Protein AF-A0A436WBT4-F1 (afdb_monomer_lite)

pLDDT: mean 96.22, std 4.22, range [77.75, 98.69]

Radius of gyration: 11.37 Å; chains: 1; bounding box: 22×20×30 Å

Structure (mmCIF, N/CA/C/O backbone):
data_AF-A0A436WBT4-F1
#
_entry.id   AF-A0A436WBT4-F1
#
loop_
_atom_site.group_PDB
_atom_site.id
_atom_site.type_symbol
_atom_site.label_atom_id
_atom_site.label_alt_id
_atom_site.label_comp_id
_atom_site.label_asym_id
_atom_site.label_entity_id
_atom_site.label_seq_id
_atom_site.pdbx_PDB_ins_code
_atom_site.Cartn_x
_atom_site.Cartn_y
_atom_site.Cartn_z
_atom_site.occupancy
_atom_site.B_iso_or_equiv
_atom_site.auth_seq_id
_atom_site.auth_comp_id
_atom_site.auth_asym_id
_atom_site.auth_atom_id
_atom_site.pdbx_PDB_model_num
ATOM 1 N N . ALA A 1 1 ? 1.247 12.032 14.679 1.00 78.94 1 ALA A N 1
ATOM 2 C CA . ALA A 1 1 ? 0.578 10.955 13.915 1.00 78.94 1 ALA A CA 1
ATOM 3 C C . ALA A 1 1 ? -0.559 11.552 13.083 1.00 78.94 1 ALA A C 1
ATOM 5 O O . ALA A 1 1 ? -0.944 12.680 13.364 1.00 78.94 1 ALA A O 1
ATOM 6 N N . LEU A 1 2 ? -1.075 10.831 12.077 1.00 89.00 2 LEU A N 1
ATOM 7 C CA . LEU A 1 2 ? -2.090 11.339 11.132 1.00 89.00 2 LEU A CA 1
ATOM 8 C C . LEU A 1 2 ? -3.536 11.359 11.677 1.00 89.00 2 LEU A C 1
ATOM 10 O O . LEU A 1 2 ? -4.389 11.973 11.055 1.00 89.00 2 LEU A O 1
ATOM 14 N N . HIS A 1 3 ? -3.819 10.724 12.824 1.00 94.56 3 HIS A N 1
ATOM 15 C CA . HIS A 1 3 ? -5.166 10.627 13.430 1.00 94.56 3 HIS A CA 1
ATOM 16 C C . HIS A 1 3 ? -6.260 10.057 12.501 1.00 94.56 3 HIS A C 1
ATOM 18 O O . HIS A 1 3 ? -7.432 10.402 12.625 1.00 94.56 3 HIS A O 1
ATOM 24 N N . LEU A 1 4 ? -5.880 9.164 11.587 1.00 95.25 4 LEU A N 1
ATOM 25 C CA . LEU A 1 4 ? -6.792 8.454 10.691 1.00 95.25 4 LEU A CA 1
ATOM 26 C C . LEU A 1 4 ? -6.956 6.994 11.136 1.00 95.25 4 LEU A C 1
ATOM 28 O O . LEU A 1 4 ? -6.018 6.432 11.714 1.00 95.25 4 LEU A O 1
ATOM 32 N N . PRO A 1 5 ? -8.108 6.356 10.857 1.00 95.25 5 PRO A N 1
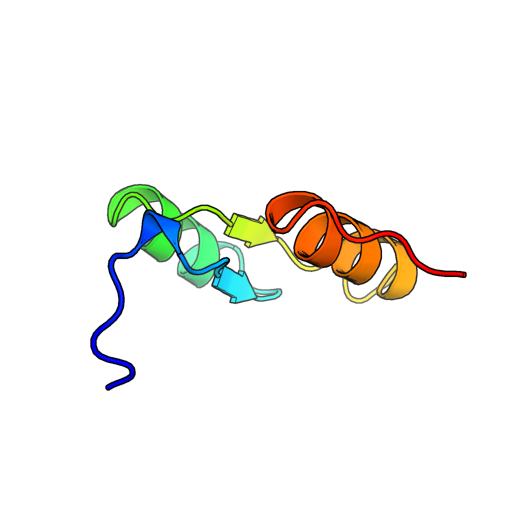ATOM 33 C CA . P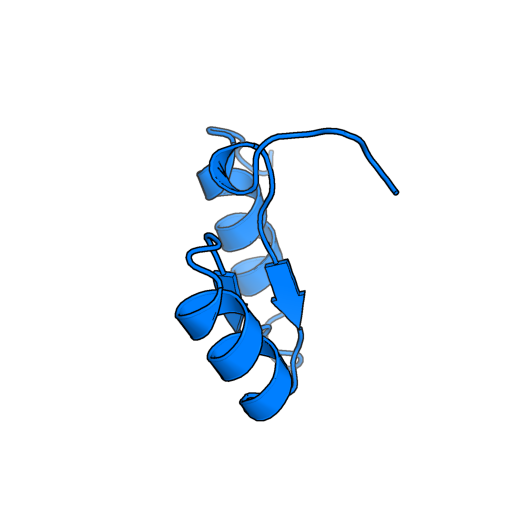RO A 1 5 ? -8.222 4.912 11.000 1.00 95.25 5 PRO A CA 1
ATOM 34 C C . PRO A 1 5 ? -7.253 4.223 10.032 1.00 95.25 5 PRO A C 1
ATOM 36 O O . PRO A 1 5 ? -7.000 4.717 8.935 1.00 95.25 5 PRO A O 1
ATOM 39 N N . LEU A 1 6 ? -6.740 3.054 10.417 1.00 94.56 6 LEU A N 1
ATOM 40 C CA . LEU A 1 6 ? -5.777 2.299 9.605 1.00 94.56 6 LEU A CA 1
ATOM 41 C C . LEU A 1 6 ? -6.300 1.977 8.199 1.00 94.56 6 LEU A C 1
ATOM 43 O O . LEU A 1 6 ? -5.531 1.990 7.246 1.00 94.56 6 LEU A O 1
ATOM 47 N N . SER A 1 7 ? -7.607 1.753 8.064 1.00 93.00 7 SER A N 1
ATOM 48 C CA . SER A 1 7 ? -8.275 1.493 6.786 1.00 93.00 7 SER A CA 1
ATOM 49 C C . SER A 1 7 ? -8.304 2.690 5.832 1.00 93.00 7 SER A C 1
ATOM 51 O O . SER A 1 7 ? -8.548 2.500 4.646 1.00 93.00 7 SER A O 1
ATOM 53 N N . ALA A 1 8 ? -8.060 3.910 6.322 1.00 95.69 8 ALA A N 1
ATOM 54 C CA . ALA A 1 8 ? -7.936 5.106 5.489 1.00 95.69 8 ALA A CA 1
ATOM 55 C C . ALA A 1 8 ? -6.502 5.324 4.972 1.00 95.69 8 ALA A C 1
ATOM 57 O O . ALA A 1 8 ? -6.240 6.317 4.297 1.00 95.69 8 ALA A O 1
ATOM 58 N N . CYS A 1 9 ? -5.576 4.417 5.288 1.00 96.94 9 CYS A N 1
ATOM 59 C CA . CYS A 1 9 ? -4.184 4.464 4.864 1.00 96.94 9 CYS A CA 1
ATOM 60 C C . CYS A 1 9 ? -3.804 3.174 4.127 1.00 96.94 9 CYS A C 1
ATOM 62 O O . CYS A 1 9 ? -4.358 2.107 4.380 1.00 96.94 9 CYS A O 1
ATOM 64 N N . VAL A 1 10 ? -2.786 3.264 3.273 1.00 97.69 10 VAL A N 1
ATOM 65 C CA . VAL A 1 10 ? -2.059 2.107 2.740 1.00 97.69 10 VAL A CA 1
ATOM 66 C C . VAL A 1 10 ? -0.614 2.191 3.221 1.00 97.69 10 VAL A C 1
ATOM 68 O O . VAL A 1 10 ? 0.004 3.254 3.147 1.00 97.69 10 VAL A O 1
ATOM 71 N N . PHE A 1 11 ? -0.082 1.098 3.764 1.00 98.25 11 PHE A N 1
ATOM 72 C CA . PHE A 1 11 ? 1.325 1.006 4.145 1.00 98.25 11 PHE A CA 1
ATOM 73 C C . PHE A 1 11 ? 2.145 0.468 2.971 1.00 98.25 11 PHE A C 1
ATOM 75 O O . PHE A 1 11 ? 1.823 -0.578 2.413 1.00 98.25 11 PHE A O 1
ATOM 82 N N . VAL A 1 12 ? 3.205 1.175 2.591 1.00 98.31 12 VAL A N 1
ATOM 83 C CA . VAL A 1 12 ? 4.032 0.834 1.429 1.00 98.31 12 VAL A CA 1
ATOM 84 C C . VAL A 1 12 ? 5.490 0.813 1.862 1.00 98.31 12 VAL A C 1
ATOM 86 O O . VAL A 1 12 ? 5.995 1.821 2.347 1.00 98.31 12 VAL A O 1
ATOM 89 N N . ASP A 1 13 ? 6.154 -0.327 1.702 1.00 98.62 13 ASP A N 1
ATOM 90 C CA . ASP A 1 13 ? 7.564 -0.516 2.064 1.00 98.62 13 ASP A CA 1
ATOM 91 C C . ASP A 1 13 ? 8.155 -1.660 1.219 1.00 98.62 13 ASP A C 1
ATOM 93 O O . ASP A 1 13 ? 7.429 -2.580 0.830 1.00 98.62 13 ASP A O 1
ATOM 97 N N . ASP A 1 14 ? 9.447 -1.609 0.894 1.00 98.31 14 ASP A N 1
ATOM 98 C CA . ASP A 1 14 ? 10.150 -2.637 0.112 1.00 98.31 14 ASP A CA 1
ATOM 99 C C . ASP A 1 14 ? 10.696 -3.780 0.987 1.00 98.31 14 ASP A C 1
ATOM 101 O O . ASP A 1 14 ? 11.020 -4.869 0.499 1.00 98.31 14 ASP A O 1
ATOM 105 N N . GLN A 1 15 ? 10.751 -3.582 2.304 1.00 98.50 15 GLN A N 1
ATOM 106 C CA . GLN A 1 15 ? 11.171 -4.595 3.256 1.00 98.50 15 GLN A CA 1
ATOM 107 C C . GLN A 1 15 ? 9.983 -5.431 3.715 1.00 98.50 15 GLN A C 1
ATOM 109 O O . GLN A 1 15 ? 9.110 -4.981 4.461 1.00 98.50 15 GLN A O 1
ATOM 114 N N . LYS A 1 16 ? 10.030 -6.726 3.388 1.00 98.00 16 LYS A N 1
ATOM 115 C CA . LYS A 1 16 ? 9.002 -7.696 3.782 1.00 98.00 16 LYS A CA 1
ATOM 116 C C . LYS A 1 16 ? 8.673 -7.669 5.283 1.00 98.00 16 LYS A C 1
ATOM 118 O O . LYS A 1 16 ? 7.507 -7.728 5.647 1.00 98.00 16 LYS A O 1
ATOM 123 N N . ARG A 1 17 ? 9.673 -7.521 6.160 1.00 98.50 17 ARG A N 1
ATOM 124 C CA . ARG A 1 17 ? 9.454 -7.478 7.621 1.00 98.50 17 ARG A CA 1
ATOM 125 C C . ARG A 1 17 ? 8.567 -6.310 8.075 1.00 98.50 17 ARG A C 1
ATOM 127 O O . ARG A 1 17 ? 7.816 -6.463 9.032 1.00 98.50 17 ARG A O 1
ATOM 134 N N . ASN A 1 18 ? 8.651 -5.161 7.401 1.00 98.50 18 ASN A N 1
ATOM 135 C CA . ASN A 1 18 ? 7.860 -3.980 7.742 1.00 98.50 18 ASN A CA 1
ATOM 136 C C . ASN A 1 18 ? 6.420 -4.170 7.257 1.00 98.50 18 ASN A C 1
ATOM 138 O O . ASN A 1 18 ? 5.475 -3.913 8.001 1.00 98.50 18 ASN A O 1
ATOM 142 N N . VAL A 1 19 ? 6.266 -4.706 6.042 1.00 98.56 19 VAL A N 1
ATOM 143 C CA . VAL A 1 19 ? 4.969 -5.079 5.463 1.00 98.56 19 VAL A CA 1
ATOM 144 C C . VAL A 1 19 ? 4.252 -6.111 6.333 1.00 98.56 19 VAL A C 1
ATOM 146 O O . VAL A 1 19 ? 3.088 -5.919 6.667 1.00 98.56 19 VAL A O 1
ATOM 149 N N . ASP A 1 20 ? 4.950 -7.158 6.776 1.00 98.50 20 ASP A N 1
ATOM 150 C CA . ASP A 1 20 ? 4.382 -8.186 7.655 1.00 98.50 20 ASP A CA 1
ATOM 151 C C . ASP A 1 20 ? 3.897 -7.582 8.989 1.00 98.50 20 ASP A C 1
ATOM 153 O O . ASP A 1 20 ? 2.833 -7.949 9.489 1.00 98.50 20 ASP A O 1
ATOM 157 N N . GLY A 1 21 ? 4.629 -6.603 9.535 1.00 98.38 21 GLY A N 1
ATOM 158 C CA . GLY A 1 21 ? 4.201 -5.842 10.712 1.00 98.38 21 GLY A CA 1
ATOM 159 C C . GLY A 1 21 ? 2.929 -5.022 10.472 1.00 98.38 21 GLY A C 1
ATOM 160 O O . GLY A 1 21 ? 2.029 -5.019 11.312 1.00 98.38 21 GLY A O 1
ATOM 161 N N . ALA A 1 22 ? 2.814 -4.367 9.316 1.00 97.81 22 ALA A N 1
ATOM 162 C CA . ALA A 1 22 ? 1.618 -3.613 8.943 1.00 97.81 22 ALA A CA 1
ATOM 163 C C . ALA A 1 22 ? 0.400 -4.524 8.695 1.00 97.81 22 ALA A C 1
ATOM 165 O O . ALA A 1 22 ? -0.708 -4.189 9.118 1.00 97.81 22 ALA A O 1
ATOM 166 N N . ILE A 1 23 ? 0.605 -5.708 8.104 1.00 97.88 23 ILE A N 1
ATOM 167 C CA . ILE A 1 23 ? -0.431 -6.745 7.969 1.00 97.88 23 ILE A CA 1
ATOM 168 C C . ILE A 1 23 ? -0.909 -7.200 9.351 1.00 97.88 23 ILE A C 1
ATOM 170 O O . I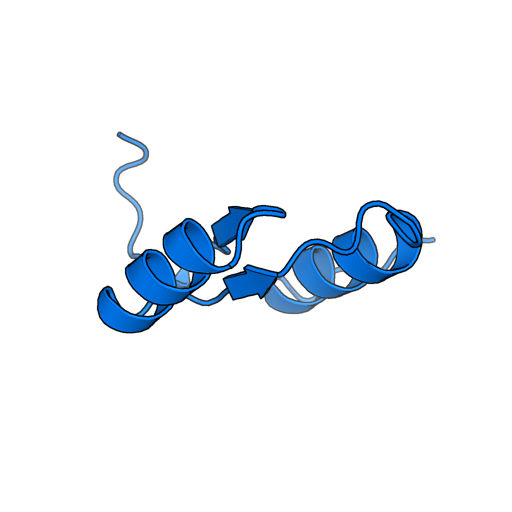LE A 1 23 ? -2.113 -7.251 9.595 1.00 97.88 23 ILE A O 1
ATOM 174 N N . ALA A 1 24 ? 0.012 -7.480 10.280 1.00 98.25 24 ALA A N 1
ATOM 175 C CA . ALA A 1 24 ? -0.333 -7.866 11.650 1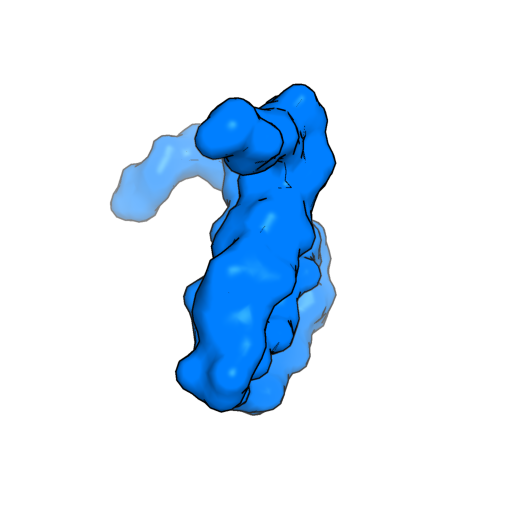.00 98.25 24 ALA A CA 1
ATOM 176 C C . ALA A 1 24 ? -1.095 -6.760 12.406 1.00 98.25 24 ALA A C 1
ATOM 178 O O . ALA A 1 24 ? -1.934 -7.060 13.254 1.00 98.25 24 ALA A O 1
ATOM 179 N N . ALA A 1 25 ? -0.847 -5.490 12.070 1.00 96.31 25 ALA A N 1
ATOM 180 C CA . ALA A 1 25 ? -1.593 -4.341 12.580 1.00 96.31 25 ALA A CA 1
ATOM 181 C C . ALA A 1 25 ? -2.961 -4.127 11.894 1.00 96.31 25 ALA A C 1
ATOM 183 O O . ALA A 1 25 ? -3.717 -3.254 12.316 1.00 96.31 25 ALA A O 1
ATOM 184 N N . GLY A 1 26 ? -3.300 -4.901 10.855 1.00 96.06 26 GLY A N 1
ATOM 185 C CA . GLY A 1 26 ? -4.571 -4.800 10.128 1.00 96.06 26 GLY A CA 1
ATOM 186 C C . GLY A 1 26 ? -4.618 -3.685 9.078 1.00 96.06 26 GLY A C 1
ATOM 187 O O . GLY A 1 26 ? -5.704 -3.216 8.734 1.00 96.06 26 GLY A O 1
ATOM 188 N N . MET A 1 27 ? -3.465 -3.231 8.581 1.00 97.44 27 MET A N 1
ATOM 189 C CA . MET A 1 27 ? -3.397 -2.215 7.529 1.00 97.44 27 MET A CA 1
ATOM 190 C C . MET A 1 27 ? -3.518 -2.840 6.131 1.00 97.44 27 MET A C 1
ATOM 192 O O . MET A 1 27 ? -2.961 -3.913 5.891 1.00 97.44 27 MET A O 1
ATOM 196 N N . PRO A 1 28 ? -4.156 -2.157 5.164 1.00 97.56 28 PRO A N 1
ATOM 197 C CA . PRO A 1 28 ? -3.889 -2.386 3.747 1.00 97.56 28 PRO A CA 1
ATOM 198 C C . PRO A 1 28 ? -2.399 -2.161 3.457 1.00 97.56 28 PRO A C 1
ATOM 200 O O . PRO A 1 28 ? -1.814 -1.195 3.957 1.00 97.56 28 PRO A O 1
ATOM 203 N N . THR A 1 29 ? -1.773 -3.033 2.662 1.00 98.50 29 THR A N 1
ATOM 204 C CA . THR A 1 29 ? -0.328 -2.957 2.396 1.00 98.50 29 THR A CA 1
ATOM 205 C C . THR A 1 29 ? 0.018 -3.203 0.936 1.00 98.50 29 THR A C 1
ATOM 207 O O . THR A 1 29 ? -0.670 -3.966 0.264 1.00 98.50 29 THR A O 1
ATOM 210 N N . VAL A 1 30 ? 1.122 -2.605 0.489 1.00 98.44 30 VAL A N 1
ATOM 211 C CA . VAL A 1 30 ? 1.799 -2.928 -0.771 1.00 98.44 30 VAL A CA 1
ATOM 212 C C . VAL A 1 30 ? 3.254 -3.251 -0.454 1.00 98.44 30 VAL A C 1
ATOM 214 O O . VAL A 1 30 ? 3.983 -2.405 0.071 1.00 98.44 30 VAL A O 1
ATOM 217 N N . HIS A 1 31 ? 3.695 -4.466 -0.790 1.00 98.69 31 HIS A N 1
ATOM 218 C CA . HIS A 1 31 ? 5.122 -4.791 -0.775 1.00 98.69 31 HIS A CA 1
ATOM 219 C C . HIS A 1 31 ? 5.765 -4.193 -2.023 1.00 98.69 31 HIS A C 1
ATOM 221 O O . HIS A 1 31 ? 5.555 -4.666 -3.139 1.00 98.69 31 HIS A O 1
ATOM 227 N N . PHE A 1 32 ? 6.509 -3.110 -1.833 1.00 98.62 32 PHE A N 1
ATOM 228 C CA . PHE A 1 32 ? 7.003 -2.300 -2.931 1.00 98.62 32 PHE A CA 1
ATOM 229 C C . PHE A 1 32 ? 8.121 -3.015 -3.701 1.00 98.62 32 PHE A C 1
ATOM 231 O O . PHE A 1 32 ? 9.228 -3.208 -3.202 1.00 98.62 32 PHE A O 1
ATOM 238 N N . ASP A 1 33 ? 7.844 -3.375 -4.954 1.00 98.44 33 ASP A N 1
ATOM 239 C CA . ASP A 1 33 ? 8.851 -3.883 -5.885 1.00 98.44 33 ASP A CA 1
ATOM 240 C C . ASP A 1 33 ? 9.672 -2.715 -6.454 1.00 98.44 33 ASP A C 1
ATOM 242 O O . ASP A 1 33 ? 9.234 -2.014 -7.372 1.00 98.44 33 ASP A O 1
ATOM 246 N N . VAL A 1 34 ? 10.875 -2.514 -5.911 1.00 97.50 34 VAL A N 1
ATOM 247 C CA . VAL A 1 34 ? 11.816 -1.464 -6.340 1.00 97.50 34 VAL A CA 1
ATOM 248 C C . VAL A 1 34 ? 12.306 -1.633 -7.780 1.00 97.50 34 VAL A C 1
ATOM 250 O O . VAL A 1 34 ? 12.706 -0.651 -8.400 1.00 97.50 34 VAL A O 1
ATOM 253 N N . ALA A 1 35 ? 12.249 -2.846 -8.342 1.00 98.31 35 ALA A N 1
ATOM 254 C CA . ALA A 1 35 ? 12.587 -3.088 -9.743 1.00 98.31 35 ALA A CA 1
ATOM 255 C C . ALA A 1 35 ? 11.423 -2.733 -10.685 1.00 98.31 35 ALA A C 1
ATOM 257 O O . ALA A 1 35 ? 11.632 -2.541 -11.884 1.00 98.31 35 ALA A O 1
ATOM 258 N N . ARG A 1 36 ? 10.193 -2.629 -10.161 1.00 97.94 36 ARG A N 1
ATOM 259 C CA . ARG A 1 36 ? 8.983 -2.244 -10.909 1.00 97.94 36 ARG A CA 1
ATOM 260 C C . ARG A 1 36 ? 8.171 -1.176 -10.157 1.00 97.94 36 ARG A C 1
ATOM 262 O O . ARG A 1 36 ? 6.994 -1.396 -9.858 1.00 97.94 36 ARG A O 1
ATOM 269 N N . PRO A 1 37 ? 8.745 0.016 -9.909 1.00 97.25 37 PRO A N 1
ATOM 270 C CA . PRO A 1 37 ? 8.140 1.024 -9.037 1.00 97.25 37 PRO A CA 1
ATOM 271 C C . PRO A 1 37 ? 6.795 1.544 -9.560 1.00 97.25 37 PRO A C 1
ATOM 273 O O . PRO A 1 37 ? 5.879 1.773 -8.776 1.00 97.25 37 PRO A O 1
ATOM 276 N N . ALA A 1 38 ? 6.634 1.666 -10.884 1.00 97.62 38 ALA A N 1
ATOM 277 C CA . ALA A 1 38 ? 5.381 2.112 -11.498 1.00 97.62 38 ALA A CA 1
ATOM 278 C C . ALA A 1 38 ? 4.206 1.169 -11.190 1.00 97.62 38 ALA A C 1
ATOM 280 O O . ALA A 1 38 ? 3.095 1.626 -10.929 1.00 97.62 38 ALA A O 1
ATOM 281 N N . ARG A 1 39 ? 4.460 -0.146 -11.167 1.00 97.62 39 ARG A N 1
ATOM 282 C CA . ARG A 1 39 ? 3.445 -1.148 -10.825 1.00 97.62 39 ARG A CA 1
ATOM 283 C C . ARG A 1 39 ? 3.033 -1.018 -9.359 1.00 97.62 39 ARG A C 1
ATOM 285 O O . ARG A 1 39 ? 1.845 -0.928 -9.078 1.00 97.62 39 ARG A O 1
ATOM 292 N N . SER A 1 40 ? 4.006 -0.988 -8.451 1.00 98.06 40 SER A N 1
ATOM 293 C CA . SER A 1 40 ? 3.758 -0.891 -7.007 1.00 98.06 40 SER A CA 1
ATOM 294 C C . SER A 1 40 ? 3.044 0.413 -6.638 1.00 98.06 40 SER A C 1
ATOM 296 O O . SER A 1 40 ? 2.163 0.431 -5.784 1.00 98.06 40 SER A O 1
ATOM 298 N N . TYR A 1 41 ? 3.375 1.514 -7.318 1.00 97.69 41 TYR A N 1
ATOM 299 C CA . TYR A 1 41 ? 2.687 2.786 -7.119 1.00 97.69 41 TYR A CA 1
ATOM 300 C C . TYR A 1 41 ? 1.237 2.756 -7.624 1.00 97.69 41 TYR A C 1
ATOM 302 O O . TYR A 1 41 ? 0.340 3.222 -6.926 1.00 97.69 41 TYR A O 1
ATOM 310 N N . ALA A 1 42 ? 0.986 2.159 -8.795 1.00 98.12 42 ALA A N 1
ATOM 311 C CA . ALA A 1 42 ? -0.375 1.969 -9.298 1.00 98.12 42 ALA A CA 1
ATOM 312 C C . ALA A 1 42 ? -1.228 1.118 -8.339 1.00 98.12 42 ALA A C 1
ATOM 314 O O . ALA A 1 42 ? -2.393 1.433 -8.107 1.00 98.12 42 ALA A O 1
ATOM 315 N N . GLU A 1 43 ? -0.641 0.079 -7.742 1.00 97.88 43 GLU A N 1
ATOM 316 C CA . GLU A 1 43 ? -1.293 -0.743 -6.718 1.00 97.88 43 GLU A CA 1
ATOM 317 C C . GLU A 1 43 ? -1.651 0.080 -5.471 1.00 97.88 43 GLU A C 1
ATOM 319 O O . GLU A 1 43 ? -2.792 0.042 -5.014 1.00 97.88 43 GLU A O 1
ATOM 324 N N . ALA A 1 44 ? -0.722 0.906 -4.977 1.00 97.69 44 ALA A N 1
ATOM 325 C CA . ALA A 1 44 ? -0.979 1.792 -3.841 1.00 97.69 44 ALA A CA 1
ATOM 326 C C . ALA A 1 44 ? -2.120 2.790 -4.120 1.00 97.69 44 ALA A C 1
ATOM 328 O O . ALA A 1 44 ? -2.957 3.027 -3.250 1.00 97.69 44 ALA A O 1
ATOM 329 N N . LEU A 1 45 ? -2.191 3.348 -5.333 1.00 97.44 45 LEU A N 1
ATOM 330 C CA . LEU A 1 45 ? -3.278 4.240 -5.754 1.00 97.44 45 LEU A CA 1
ATOM 331 C C . LEU A 1 45 ? -4.633 3.526 -5.847 1.00 97.44 45 LEU A C 1
ATOM 333 O O . LEU A 1 45 ? -5.657 4.103 -5.471 1.00 97.44 45 LEU A O 1
ATOM 337 N N . ALA A 1 46 ? -4.647 2.270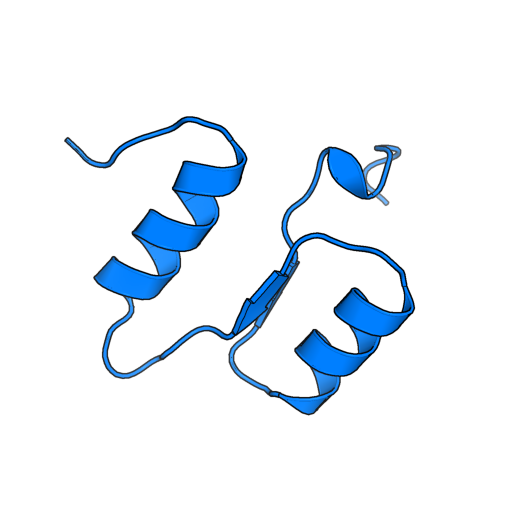 -6.296 1.00 97.12 46 ALA A N 1
ATOM 338 C CA . ALA A 1 46 ? -5.872 1.491 -6.442 1.00 97.12 46 ALA A CA 1
ATOM 339 C C . ALA A 1 46 ? -6.601 1.273 -5.102 1.00 97.12 46 ALA A C 1
ATOM 341 O O . ALA A 1 46 ? -7.831 1.222 -5.086 1.00 97.12 46 ALA A O 1
ATOM 342 N N . HIS A 1 47 ? -5.883 1.248 -3.970 1.00 96.31 47 HIS A N 1
ATOM 343 C CA . HIS A 1 47 ? -6.492 1.224 -2.631 1.00 96.31 47 HIS A CA 1
ATOM 344 C C . HIS A 1 47 ? -7.368 2.452 -2.330 1.00 96.31 47 HIS A C 1
ATOM 346 O O . HIS A 1 47 ? -8.260 2.372 -1.488 1.00 96.31 47 HIS A O 1
ATOM 35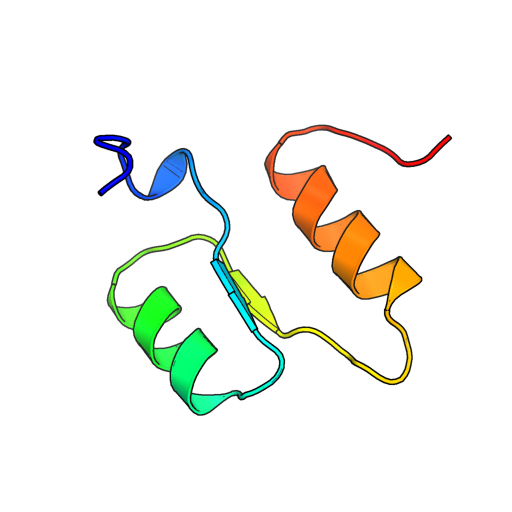2 N N . PHE A 1 48 ? -7.152 3.563 -3.037 1.00 95.81 48 PHE A N 1
ATOM 353 C CA . PHE A 1 48 ? -7.946 4.789 -2.934 1.00 95.81 48 PHE A CA 1
ATOM 354 C C . PHE A 1 48 ? -8.903 4.987 -4.119 1.00 95.81 48 PHE A C 1
ATOM 356 O O . PHE A 1 48 ? -9.495 6.055 -4.255 1.00 95.81 48 PHE A O 1
ATOM 363 N N . GLY A 1 49 ? -9.050 3.985 -4.995 1.00 96.12 49 GLY A N 1
ATOM 364 C CA . GLY A 1 49 ? -9.859 4.096 -6.212 1.00 96.12 49 GLY A CA 1
ATOM 365 C C . GLY A 1 49 ? -9.276 5.054 -7.258 1.00 96.12 49 GLY A C 1
ATOM 366 O O . GLY A 1 49 ? -10.014 5.551 -8.106 1.00 96.12 49 GLY A O 1
ATOM 367 N N . LEU A 1 50 ? -7.971 5.334 -7.194 1.00 96.62 50 LEU A N 1
ATOM 368 C CA . LEU A 1 50 ? -7.270 6.221 -8.122 1.00 96.62 50 LEU A CA 1
ATOM 369 C C . LEU A 1 50 ? -6.548 5.413 -9.207 1.00 96.62 50 LEU A C 1
ATOM 371 O O . LEU A 1 50 ? -6.050 4.316 -8.957 1.00 96.62 50 LEU A O 1
ATOM 375 N N . THR A 1 51 ? -6.443 5.986 -10.405 1.00 93.19 51 THR A N 1
ATOM 376 C CA . THR A 1 51 ? -5.705 5.411 -11.540 1.00 93.19 51 THR A CA 1
ATOM 377 C C . THR A 1 51 ? -4.659 6.395 -12.052 1.00 93.19 51 THR A C 1
ATOM 379 O O . THR A 1 51 ? -4.896 7.603 -12.053 1.00 93.19 51 THR A O 1
ATOM 382 N N . LEU A 1 52 ? -3.518 5.887 -12.524 1.00 86.38 52 LEU A N 1
ATOM 383 C CA . LEU A 1 52 ? -2.539 6.694 -13.259 1.00 86.38 52 LEU A CA 1
ATOM 384 C C . LEU A 1 52 ? -3.108 7.053 -14.642 1.00 86.38 52 LEU A C 1
ATOM 386 O O . LEU A 1 52 ? -3.637 6.165 -15.312 1.00 86.38 52 LEU A O 1
ATOM 390 N N . SER A 1 53 ? -3.016 8.327 -15.042 1.00 77.75 53 SER A N 1
ATOM 391 C CA . SER A 1 53 ? -3.364 8.791 -16.397 1.00 77.75 53 SER A CA 1
ATOM 392 C C . SER A 1 53 ? -2.169 8.746 -17.334 1.00 77.75 53 SER A C 1
ATOM 394 O O . SER A 1 53 ? -1.088 9.174 -16.866 1.00 77.75 53 SER A O 1
#

Sequence (53 aa):
ALHLPLSACVFVDDQKRNVDGAIAAGMPTVHFDVARPARSYAEALAHFGLTLS

Secondary structure (DSSP, 8-state):
-----GGG--EEES-HHHHHHHHHTT--EEE--TTSHHHHHHHHHHTTT----

Foldseek 3Di:
DPPDDLLVAEAEDCDPVVQVVSVVVVHHYFNQDPVCNVVSVQVRQVSVVDGDD